Protein AF-A0A7S3S0Z7-F1 (afdb_monomer_lite)

Structure (mmCIF, N/CA/C/O backbone):
data_AF-A0A7S3S0Z7-F1
#
_entry.id   AF-A0A7S3S0Z7-F1
#
loop_
_atom_site.group_PDB
_atom_site.id
_atom_site.type_symbol
_atom_site.label_atom_id
_atom_site.label_alt_id
_atom_site.label_comp_id
_atom_site.label_asym_id
_atom_site.label_entity_id
_atom_site.label_seq_id
_atom_site.pdbx_PDB_ins_code
_atom_site.Cartn_x
_atom_site.Cartn_y
_atom_site.Cartn_z
_atom_site.occupancy
_atom_site.B_iso_or_equiv
_atom_site.auth_seq_id
_atom_site.auth_comp_id
_atom_site.auth_asym_id
_atom_site.auth_atom_id
_atom_site.pdbx_PDB_model_num
ATOM 1 N N . ARG A 1 1 ? 13.606 -20.783 43.272 1.00 47.06 1 ARG A N 1
ATOM 2 C CA . ARG A 1 1 ? 13.397 -19.313 43.274 1.00 47.06 1 ARG A CA 1
ATOM 3 C C . ARG A 1 1 ? 12.650 -18.963 41.974 1.00 47.06 1 ARG A C 1
ATOM 5 O O . ARG A 1 1 ? 13.323 -18.731 40.992 1.00 47.06 1 ARG A O 1
ATOM 12 N N . ALA A 1 2 ? 11.342 -19.133 41.753 1.00 48.12 2 ALA A N 1
ATOM 13 C CA . ALA A 1 2 ? 10.112 -19.050 42.553 1.00 48.12 2 ALA A CA 1
ATOM 14 C C . ALA A 1 2 ? 9.703 -17.615 42.943 1.00 48.12 2 ALA A C 1
ATOM 16 O O . ALA A 1 2 ? 9.868 -17.271 44.104 1.00 48.12 2 ALA A O 1
ATOM 17 N N . ILE A 1 3 ? 9.196 -16.817 41.985 1.00 51.31 3 ILE A N 1
ATOM 18 C CA . ILE A 1 3 ? 8.362 -15.606 42.196 1.00 51.31 3 ILE A CA 1
ATOM 19 C C . ILE A 1 3 ? 7.402 -15.488 40.982 1.00 51.31 3 ILE A C 1
ATOM 21 O O . ILE A 1 3 ? 7.867 -15.297 39.865 1.00 51.31 3 ILE A O 1
ATOM 25 N N . GLN A 1 4 ? 6.157 -15.974 41.115 1.00 54.06 4 GLN A N 1
ATOM 26 C CA . GLN A 1 4 ? 4.884 -15.208 41.106 1.00 54.06 4 GLN A CA 1
ATOM 27 C C . GLN A 1 4 ? 4.720 -14.262 39.894 1.00 54.06 4 GLN A C 1
ATOM 29 O O . GLN A 1 4 ? 5.428 -13.272 39.796 1.00 54.06 4 GLN A O 1
ATOM 34 N N . ALA A 1 5 ? 3.912 -14.553 38.865 1.00 52.50 5 ALA A N 1
ATOM 35 C CA . ALA A 1 5 ? 2.446 -14.696 38.826 1.00 52.50 5 ALA A CA 1
ATOM 36 C C . ALA A 1 5 ? 1.699 -13.449 39.344 1.00 52.50 5 ALA A C 1
ATOM 38 O O . ALA A 1 5 ? 1.363 -13.372 40.520 1.00 52.50 5 ALA A O 1
ATOM 39 N N . ALA A 1 6 ? 1.407 -12.503 38.445 1.00 58.97 6 ALA A N 1
ATOM 40 C CA . ALA A 1 6 ? 0.437 -11.432 38.667 1.00 58.97 6 ALA A CA 1
ATOM 41 C C . ALA A 1 6 ? -0.594 -11.457 37.530 1.00 58.97 6 ALA A C 1
ATOM 43 O O . ALA A 1 6 ? -0.376 -10.956 36.430 1.00 58.97 6 ALA A O 1
ATOM 44 N N . LEU A 1 7 ? -1.696 -12.135 37.831 1.00 58.06 7 LEU A N 1
ATOM 45 C CA . LEU A 1 7 ? -2.932 -12.206 37.072 1.00 58.06 7 LEU A CA 1
ATOM 46 C C . LEU A 1 7 ? -3.688 -10.888 37.318 1.00 58.06 7 LEU A C 1
ATOM 48 O O . LEU A 1 7 ? -4.118 -10.646 38.443 1.00 58.06 7 LEU A O 1
ATOM 52 N N . VAL A 1 8 ? -3.847 -10.030 36.309 1.00 57.94 8 VAL A N 1
ATOM 53 C CA . VAL A 1 8 ? -4.758 -8.878 36.403 1.00 57.94 8 VAL A CA 1
ATOM 54 C C . VAL A 1 8 ? -6.015 -9.207 35.612 1.00 57.94 8 VAL A C 1
ATOM 56 O O . VAL A 1 8 ? -6.063 -9.119 34.389 1.00 57.94 8 VAL A O 1
ATOM 59 N N . VAL A 1 9 ? -7.022 -9.640 36.364 1.00 55.88 9 VAL A N 1
ATOM 60 C CA . VAL A 1 9 ? -8.420 -9.767 35.957 1.00 55.88 9 VAL A CA 1
ATOM 61 C C . VAL A 1 9 ? -9.045 -8.379 36.066 1.00 55.88 9 VAL A C 1
ATOM 63 O O . VAL A 1 9 ? -9.174 -7.867 37.174 1.00 55.88 9 VAL A O 1
ATOM 66 N N . LEU A 1 10 ? -9.457 -7.774 34.951 1.00 55.41 10 LEU A N 1
ATOM 67 C CA . LEU A 1 10 ? -10.308 -6.580 34.963 1.00 55.41 10 LEU A CA 1
ATOM 68 C C . LEU A 1 10 ? -11.482 -6.759 33.996 1.00 55.41 10 LEU A C 1
ATOM 70 O O . LEU A 1 10 ? -11.401 -6.514 32.799 1.00 55.41 10 LEU A O 1
ATOM 74 N N . ALA A 1 11 ? -12.535 -7.305 34.606 1.00 49.88 11 ALA A N 1
ATOM 75 C CA . ALA A 1 11 ? -13.955 -7.004 34.478 1.00 49.88 11 ALA A CA 1
ATOM 76 C C . ALA A 1 11 ? -14.477 -6.407 33.158 1.00 49.88 11 ALA A C 1
ATOM 78 O O . ALA A 1 11 ? -14.242 -5.251 32.815 1.00 49.88 11 ALA A O 1
ATOM 79 N N . ALA A 1 12 ? -15.351 -7.195 32.532 1.00 50.97 12 ALA A N 1
ATOM 80 C CA . ALA A 1 12 ? -16.396 -6.736 31.637 1.00 50.97 12 ALA A CA 1
ATOM 81 C C . ALA A 1 12 ? -17.303 -5.698 32.326 1.00 50.97 12 ALA A C 1
ATOM 83 O O . ALA A 1 12 ? -17.783 -5.931 33.437 1.00 50.97 12 ALA A O 1
ATOM 84 N N . ALA A 1 13 ? -17.591 -4.596 31.636 1.00 53.34 13 ALA A N 1
ATOM 85 C CA . ALA A 1 13 ? -18.678 -3.689 31.977 1.00 53.34 13 ALA A CA 1
ATOM 86 C C . ALA A 1 13 ? -19.643 -3.618 30.791 1.00 53.34 13 ALA A C 1
ATOM 88 O O . ALA A 1 13 ? -19.416 -2.931 29.798 1.00 53.34 13 ALA A O 1
ATOM 89 N N . SER A 1 14 ? -20.710 -4.398 30.920 1.00 57.00 14 SER A N 1
ATOM 90 C CA . SER A 1 14 ? -21.909 -4.369 30.098 1.00 57.00 14 SER A CA 1
ATOM 91 C C . SER A 1 14 ? -22.756 -3.156 30.486 1.00 57.00 14 SER A C 1
ATOM 93 O O . SER A 1 14 ? -23.161 -3.038 31.641 1.00 57.00 14 SER A O 1
ATOM 95 N N . SER A 1 15 ? -23.104 -2.298 29.533 1.00 56.44 15 SER A N 1
ATOM 96 C CA . SER A 1 15 ? -24.195 -1.329 29.691 1.00 56.44 15 SER A CA 1
ATOM 97 C C . SER A 1 15 ? -25.063 -1.331 28.437 1.00 56.44 15 SER A C 1
ATOM 99 O O . SER A 1 15 ? -24.879 -0.574 27.488 1.00 56.44 15 SER A O 1
ATOM 101 N N . ALA A 1 16 ? -26.033 -2.244 28.464 1.00 52.12 16 ALA A N 1
ATOM 102 C CA . ALA A 1 16 ? -27.196 -2.238 27.597 1.00 52.12 16 ALA A CA 1
ATOM 103 C C . ALA A 1 16 ? -28.083 -1.037 27.962 1.00 52.12 16 ALA A C 1
ATOM 105 O O . ALA A 1 16 ? -28.712 -1.023 29.019 1.00 52.12 16 ALA A O 1
ATOM 106 N N . ALA A 1 17 ? -28.137 -0.035 27.087 1.00 59.06 17 ALA A N 1
ATOM 107 C CA . ALA A 1 17 ? -29.143 1.015 27.141 1.00 59.06 17 ALA A CA 1
ATOM 108 C C . ALA A 1 17 ? -30.255 0.671 26.143 1.00 59.06 17 ALA A C 1
ATOM 110 O O . ALA A 1 17 ? -30.127 0.866 24.935 1.00 59.06 17 ALA A O 1
ATOM 111 N N . ALA A 1 18 ? -31.340 0.114 26.675 1.00 50.97 18 ALA A N 1
ATOM 112 C CA . ALA A 1 18 ? -32.600 -0.053 25.976 1.00 50.97 18 ALA A CA 1
ATOM 113 C C . ALA A 1 18 ? -33.225 1.323 25.693 1.00 50.97 18 ALA A C 1
ATOM 115 O O . ALA A 1 18 ? -33.402 2.126 26.607 1.00 50.97 18 ALA A O 1
ATOM 116 N N . THR A 1 19 ? -33.603 1.574 24.441 1.00 66.88 19 THR A N 1
ATOM 117 C CA . THR A 1 19 ? -34.501 2.673 24.065 1.00 66.88 19 THR A CA 1
ATOM 118 C C . THR A 1 19 ? -35.803 2.083 23.518 1.00 66.88 19 THR A C 1
ATOM 120 O O . THR A 1 19 ? -35.791 1.451 22.462 1.00 66.88 19 THR A O 1
ATOM 123 N N . PRO A 1 20 ? -36.939 2.252 24.218 1.00 61.03 20 PRO A N 1
ATOM 124 C CA . PRO A 1 20 ? -38.262 2.062 23.647 1.00 61.03 20 PRO A CA 1
ATOM 125 C C . PRO A 1 20 ? -38.711 3.373 22.986 1.00 61.03 20 PRO A C 1
ATOM 127 O O . PRO A 1 20 ? -38.625 4.440 23.590 1.00 61.03 20 PRO A O 1
ATOM 130 N N . GLY A 1 21 ? -39.194 3.310 21.747 1.00 47.50 21 GLY A N 1
ATOM 131 C CA . GLY A 1 21 ? -39.638 4.514 21.043 1.0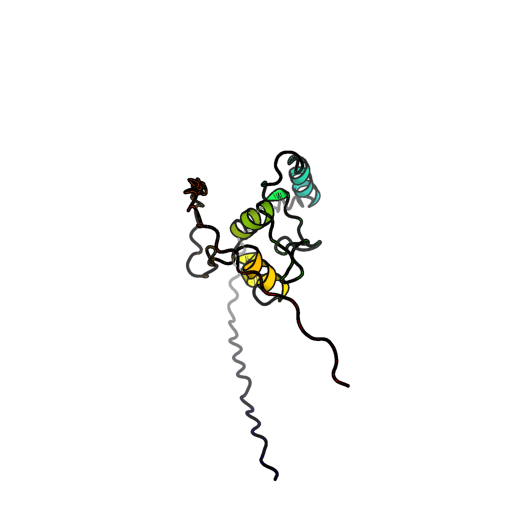0 47.50 21 GLY A CA 1
ATOM 132 C C . GLY A 1 21 ? -40.197 4.248 19.655 1.00 47.50 21 GLY A C 1
ATOM 133 O O . GLY A 1 21 ? -39.670 4.746 18.668 1.00 47.50 21 GLY A O 1
ATOM 134 N N . LEU A 1 22 ? -41.258 3.445 19.595 1.00 59.38 22 LEU A N 1
ATOM 135 C CA . LEU A 1 22 ? -42.136 3.317 18.436 1.00 59.38 22 LEU A CA 1
ATOM 136 C C . LEU A 1 22 ? -42.738 4.689 18.100 1.00 59.38 22 LEU A C 1
ATOM 138 O O . LEU A 1 22 ? -43.531 5.208 18.876 1.00 59.38 22 LEU A O 1
ATOM 142 N N . ASN A 1 23 ? -42.409 5.240 16.935 1.00 57.47 23 ASN A N 1
ATOM 143 C CA . ASN A 1 23 ? -43.292 6.152 16.213 1.00 57.47 23 ASN A CA 1
ATOM 144 C C . ASN A 1 23 ? -43.277 5.750 14.741 1.00 57.47 23 ASN A C 1
ATOM 146 O O . ASN A 1 23 ? -42.418 6.148 13.955 1.00 57.47 23 ASN A O 1
ATOM 150 N N . ALA A 1 24 ? -44.237 4.889 14.413 1.00 54.53 24 ALA A N 1
ATOM 151 C CA . ALA A 1 24 ? -44.632 4.563 13.060 1.00 54.53 24 ALA A CA 1
ATOM 152 C C . ALA A 1 24 ? -45.313 5.793 12.443 1.00 54.53 24 ALA A C 1
ATOM 154 O O . ALA A 1 24 ? -46.513 5.995 12.598 1.00 54.53 24 ALA A O 1
ATOM 155 N N . SER A 1 25 ? -44.531 6.614 11.748 1.00 53.59 25 SER A N 1
ATOM 156 C CA . SER A 1 25 ? -45.049 7.457 10.674 1.00 53.59 25 SER A CA 1
ATOM 157 C C . SER A 1 25 ? -44.635 6.806 9.368 1.00 53.59 25 SER A C 1
ATOM 159 O O . SER A 1 25 ? -43.547 7.021 8.836 1.00 53.59 25 SER A O 1
ATOM 161 N N . GLU A 1 26 ? -45.527 5.932 8.926 1.00 50.41 26 GLU A N 1
ATOM 162 C CA . GLU A 1 26 ? -45.552 5.253 7.643 1.00 50.41 26 GLU A CA 1
ATOM 163 C C . GLU A 1 26 ? -45.683 6.293 6.523 1.00 50.41 26 GLU A C 1
ATOM 165 O O . GLU A 1 26 ? -46.767 6.610 6.041 1.00 50.41 26 GLU A O 1
ATOM 170 N N . VAL A 1 27 ? -44.555 6.882 6.128 1.00 58.09 27 VAL A N 1
ATOM 171 C CA . VAL A 1 27 ? -44.459 7.586 4.852 1.00 58.09 27 VAL A CA 1
ATOM 172 C C . VAL A 1 27 ? -44.271 6.502 3.802 1.00 58.09 27 VAL A C 1
ATOM 174 O O . VAL A 1 27 ? -43.206 5.891 3.713 1.00 58.09 27 VAL A O 1
ATOM 177 N N . ALA A 1 28 ? -45.344 6.236 3.060 1.00 53.19 28 ALA A N 1
ATOM 178 C CA . ALA A 1 28 ? -45.380 5.319 1.934 1.00 53.19 28 ALA A CA 1
ATOM 179 C C . ALA A 1 28 ? -44.151 5.527 1.036 1.00 53.19 28 ALA A C 1
ATOM 181 O O . ALA A 1 28 ? -44.025 6.528 0.327 1.00 53.19 28 ALA A O 1
ATOM 182 N N . ALA A 1 29 ? -43.223 4.574 1.110 1.00 59.03 29 ALA A N 1
ATOM 183 C CA . ALA A 1 29 ? -42.055 4.537 0.258 1.00 59.03 29 ALA A CA 1
ATOM 184 C C . ALA A 1 29 ? -42.509 4.326 -1.198 1.00 59.03 29 ALA A C 1
ATOM 186 O O . ALA A 1 29 ? -43.367 3.473 -1.450 1.00 59.03 29 ALA A O 1
ATOM 187 N N . PRO A 1 30 ? -41.946 5.065 -2.170 1.00 60.53 30 PRO A N 1
ATOM 188 C CA . PRO A 1 30 ? -42.203 4.803 -3.578 1.00 60.53 30 PRO A CA 1
ATOM 189 C C . PRO A 1 30 ? -41.815 3.353 -3.916 1.00 60.53 30 PRO A C 1
ATOM 191 O O . PRO A 1 30 ? -40.850 2.830 -3.344 1.00 60.53 30 PRO A O 1
ATOM 194 N N . PRO A 1 31 ? -42.547 2.684 -4.828 1.00 57.59 31 PRO A N 1
ATOM 195 C CA . PRO A 1 31 ? -42.251 1.318 -5.226 1.00 57.59 31 PRO A CA 1
ATOM 196 C C . PRO A 1 31 ? -40.793 1.228 -5.665 1.00 57.59 31 PRO A C 1
ATOM 198 O O . PRO A 1 31 ? -40.339 1.901 -6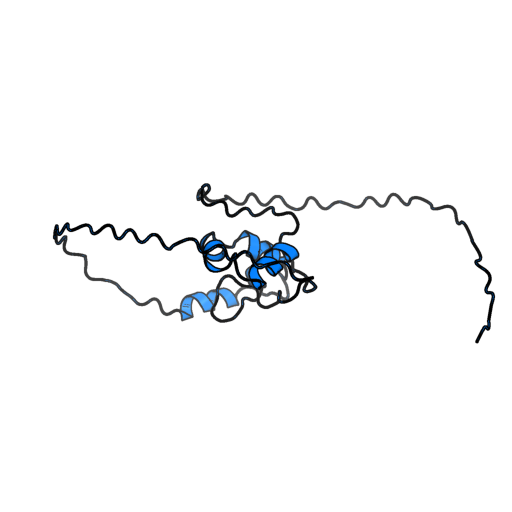.590 1.00 57.59 31 PRO A O 1
ATOM 201 N N . SER A 1 32 ? -40.063 0.403 -4.921 1.00 54.06 32 SER A N 1
ATOM 202 C CA . SER A 1 32 ? -38.662 0.097 -5.128 1.00 54.06 32 SER A CA 1
ATOM 203 C C . SER A 1 32 ? -38.423 -0.340 -6.570 1.00 54.06 32 SER A C 1
ATOM 205 O O . SER A 1 32 ? -38.602 -1.507 -6.909 1.00 54.06 32 SER A O 1
ATOM 207 N N . LEU A 1 33 ? -37.874 0.564 -7.379 1.00 50.19 33 LEU A N 1
ATOM 208 C CA . LEU A 1 33 ? -36.964 0.222 -8.469 1.00 50.19 33 LEU A CA 1
ATOM 209 C C . LEU A 1 33 ? -35.656 -0.311 -7.855 1.00 50.19 33 LEU A C 1
ATOM 211 O O . LEU A 1 33 ? -34.574 0.231 -8.052 1.00 50.19 33 LEU A O 1
ATOM 215 N N . ARG A 1 34 ? -35.751 -1.408 -7.093 1.00 54.09 34 ARG A N 1
ATOM 216 C CA . ARG A 1 34 ? -34.635 -2.315 -6.815 1.00 54.09 34 ARG A CA 1
ATOM 217 C C . ARG A 1 34 ? -34.405 -3.130 -8.085 1.00 54.09 34 ARG A C 1
ATOM 219 O O . ARG A 1 34 ? -34.597 -4.341 -8.114 1.00 54.09 34 ARG A O 1
ATOM 226 N N . ALA A 1 35 ? -34.029 -2.440 -9.158 1.00 56.97 35 ALA A N 1
ATOM 227 C CA . ALA A 1 35 ? -33.305 -3.081 -10.232 1.00 56.97 35 ALA A CA 1
ATOM 228 C C . ALA A 1 35 ? -31.987 -3.525 -9.598 1.00 56.97 35 ALA A C 1
ATOM 230 O O . ALA A 1 35 ? -31.130 -2.698 -9.290 1.00 56.97 35 ALA A O 1
ATOM 231 N N . ALA A 1 36 ? -31.884 -4.817 -9.295 1.00 56.44 36 ALA A N 1
ATOM 232 C CA . ALA A 1 36 ? -30.624 -5.451 -8.974 1.00 56.44 36 ALA A CA 1
ATOM 233 C C . ALA A 1 36 ? -29.680 -5.155 -10.142 1.00 56.44 36 ALA A C 1
ATOM 235 O O . ALA A 1 36 ? -29.772 -5.775 -11.201 1.00 56.44 36 ALA A O 1
ATOM 236 N N . VAL A 1 37 ? -28.837 -4.135 -9.987 1.00 58.66 37 VAL A N 1
ATOM 237 C CA . VAL A 1 37 ? -27.744 -3.888 -10.914 1.00 58.66 37 VAL A CA 1
ATOM 238 C C . VAL A 1 37 ? -26.846 -5.104 -10.765 1.00 58.66 37 VAL A C 1
ATOM 240 O O . VAL A 1 37 ? -26.222 -5.298 -9.723 1.00 58.66 37 VAL A O 1
ATOM 243 N N . ALA A 1 38 ? -26.890 -5.981 -11.766 1.00 56.12 38 ALA A N 1
ATOM 244 C CA . ALA A 1 38 ? -26.099 -7.194 -11.787 1.00 56.12 38 ALA A CA 1
ATOM 245 C C . ALA A 1 38 ? -24.617 -6.825 -11.566 1.00 56.12 38 ALA A C 1
ATOM 247 O O . ALA A 1 38 ? -24.118 -5.920 -12.246 1.00 56.12 38 ALA A O 1
ATOM 248 N N . PRO A 1 39 ? -23.902 -7.502 -10.647 1.00 56.06 39 PRO A N 1
ATOM 249 C CA . PRO A 1 39 ? -22.499 -7.204 -10.344 1.00 56.06 39 PRO A CA 1
ATOM 250 C C . PRO A 1 39 ? -21.563 -7.340 -11.561 1.00 56.06 39 PRO A C 1
ATOM 252 O O . PRO A 1 39 ? -20.453 -6.819 -11.545 1.00 56.06 39 PRO A O 1
ATOM 255 N N . GLU A 1 40 ? -22.021 -7.948 -12.659 1.00 52.56 40 GLU A N 1
ATOM 256 C CA . GLU A 1 40 ? -21.253 -8.100 -13.900 1.00 52.56 40 GLU A CA 1
ATOM 257 C C . GLU A 1 40 ? -20.997 -6.784 -14.662 1.00 52.56 40 GLU A C 1
ATOM 259 O O . GLU A 1 40 ? -20.081 -6.716 -15.483 1.00 52.56 40 GLU A O 1
ATOM 264 N N . ALA A 1 41 ? -21.768 -5.717 -14.418 1.00 55.56 41 ALA A N 1
ATOM 265 C CA . ALA A 1 41 ? -21.596 -4.458 -15.153 1.00 55.56 41 ALA A CA 1
ATOM 266 C C . ALA A 1 41 ? -20.350 -3.662 -14.717 1.00 55.56 41 ALA A C 1
ATOM 268 O O . ALA A 1 41 ? -19.754 -2.964 -15.537 1.00 55.56 41 ALA A O 1
ATOM 269 N N . VAL A 1 42 ? -19.930 -3.786 -13.453 1.00 54.88 42 VAL A N 1
ATOM 270 C CA . VAL A 1 42 ? -18.728 -3.107 -12.934 1.00 54.88 42 VAL A CA 1
ATOM 271 C C . VAL A 1 42 ? -17.457 -3.803 -13.429 1.00 54.88 42 VAL A C 1
ATOM 273 O O . VAL A 1 42 ? -16.466 -3.143 -13.734 1.00 54.88 42 VAL A O 1
ATOM 276 N N . GLU A 1 43 ? -17.502 -5.124 -13.620 1.00 56.03 43 GLU A N 1
ATOM 277 C CA . GLU A 1 43 ? -16.352 -5.890 -14.108 1.00 56.03 43 GLU A CA 1
ATOM 278 C C . GLU A 1 43 ? -16.006 -5.574 -15.574 1.00 56.03 43 GLU A C 1
ATOM 280 O O . GLU A 1 43 ? -14.840 -5.595 -15.965 1.00 56.03 43 GLU A O 1
ATOM 285 N N . ARG A 1 44 ? -16.994 -5.169 -16.386 1.00 54.66 44 ARG A N 1
ATOM 286 C CA . ARG A 1 44 ? -16.760 -4.777 -17.788 1.00 54.66 44 ARG A CA 1
ATOM 287 C C . ARG A 1 44 ? -15.944 -3.492 -17.949 1.00 54.66 44 ARG A C 1
ATOM 289 O O . ARG A 1 44 ? -15.305 -3.330 -18.982 1.00 54.66 44 ARG A O 1
ATOM 296 N N . GLN A 1 45 ? -15.908 -2.598 -16.958 1.00 53.53 45 GLN A N 1
ATOM 297 C CA . GLN A 1 45 ? -15.086 -1.380 -17.045 1.00 53.53 45 GLN A CA 1
ATOM 298 C C . GLN A 1 45 ? -13.602 -1.618 -16.727 1.00 53.53 45 GLN A C 1
ATOM 300 O O . GLN A 1 45 ? -12.763 -0.804 -17.106 1.00 53.53 45 GLN A O 1
ATOM 305 N N . LEU A 1 46 ? -13.250 -2.749 -16.105 1.00 55.16 46 LEU A N 1
ATOM 306 C CA . LEU A 1 46 ? -11.850 -3.145 -15.900 1.00 55.16 46 LEU A CA 1
ATOM 307 C C . LEU A 1 46 ? -11.162 -3.587 -17.204 1.00 55.16 46 LEU A C 1
ATOM 309 O O . LEU A 1 46 ? -9.939 -3.667 -17.245 1.00 55.16 46 LEU A O 1
ATOM 313 N N . GLN A 1 47 ? -11.920 -3.848 -18.274 1.00 57.69 47 GLN A N 1
ATOM 314 C CA . GLN A 1 47 ? -11.388 -4.389 -19.530 1.00 57.69 47 GLN A CA 1
ATOM 315 C C . GLN A 1 47 ? -10.826 -3.336 -20.497 1.00 57.69 47 GLN A C 1
ATOM 317 O O . GLN A 1 47 ? -10.288 -3.709 -21.536 1.00 57.69 47 GLN A O 1
ATOM 322 N N . THR A 1 48 ? -10.910 -2.041 -20.180 1.00 77.06 48 THR A N 1
ATOM 323 C CA . THR A 1 48 ? -10.446 -0.987 -21.106 1.00 77.06 48 THR A CA 1
ATOM 324 C C . THR A 1 48 ? -8.996 -0.560 -20.869 1.00 77.06 48 THR A C 1
ATOM 326 O O . THR A 1 48 ? -8.400 0.079 -21.731 1.00 77.06 48 THR A O 1
ATOM 329 N N . VAL A 1 49 ? -8.394 -0.899 -19.726 1.00 88.31 49 VAL A N 1
ATOM 330 C CA . VAL A 1 49 ? -7.016 -0.481 -19.427 1.00 88.31 49 VAL A CA 1
ATOM 331 C C . VAL A 1 49 ? -6.022 -1.540 -19.890 1.00 88.31 49 VAL A C 1
ATOM 333 O O . VAL A 1 49 ? -5.964 -2.641 -19.345 1.00 88.31 49 VAL A O 1
ATOM 336 N N . ASN A 1 50 ? -5.198 -1.185 -20.877 1.00 92.19 50 ASN A N 1
ATOM 337 C CA . ASN A 1 50 ? -4.081 -2.012 -21.310 1.00 92.19 50 ASN A CA 1
ATOM 338 C C . ASN A 1 50 ? -2.873 -1.812 -20.382 1.00 92.19 50 ASN A C 1
ATOM 340 O O . ASN A 1 50 ? -2.065 -0.904 -20.568 1.00 92.19 50 ASN A O 1
ATOM 344 N N . CYS A 1 51 ? -2.723 -2.702 -19.404 1.00 92.00 51 CYS A N 1
ATOM 345 C CA . CYS A 1 51 ? -1.608 -2.675 -18.454 1.00 92.00 51 CYS A CA 1
ATOM 346 C C . CYS A 1 51 ? -0.226 -2.948 -19.072 1.00 92.00 51 CYS A C 1
ATOM 348 O O . CYS A 1 51 ? 0.778 -2.807 -18.378 1.00 92.00 51 CYS A O 1
ATOM 350 N N . GLY A 1 52 ? -0.159 -3.361 -20.344 1.00 93.50 52 GLY A N 1
ATOM 351 C CA . GLY A 1 52 ? 1.099 -3.461 -21.084 1.00 93.50 52 GLY A CA 1
ATOM 352 C C . GLY A 1 52 ? 1.605 -2.110 -21.598 1.00 93.50 52 GLY A C 1
ATOM 353 O O . GLY A 1 52 ? 2.812 -1.927 -21.713 1.00 93.50 52 GLY A O 1
ATOM 354 N N . GLU A 1 53 ? 0.697 -1.171 -21.877 1.00 94.69 53 GLU A N 1
ATOM 355 C CA . GLU A 1 53 ? 1.020 0.174 -22.379 1.00 94.69 53 GLU A CA 1
ATOM 356 C C . GLU A 1 53 ? 1.046 1.214 -21.252 1.00 94.69 53 GLU A C 1
ATOM 358 O O . GLU A 1 53 ? 1.937 2.058 -21.217 1.00 94.69 53 GLU A O 1
ATOM 363 N N . ASP A 1 54 ? 0.111 1.121 -20.300 1.00 94.25 54 ASP A N 1
ATOM 364 C CA . ASP A 1 54 ? 0.026 1.992 -19.123 1.00 94.25 54 ASP A CA 1
ATOM 365 C C . ASP A 1 54 ? 0.139 1.164 -17.836 1.00 94.25 54 ASP A C 1
ATOM 367 O O . ASP A 1 54 ? -0.828 0.935 -17.105 1.00 94.25 54 ASP A O 1
ATOM 371 N N . ALA A 1 55 ? 1.353 0.682 -17.560 1.00 93.25 55 ALA A N 1
ATOM 372 C CA . ALA A 1 55 ? 1.648 -0.109 -16.364 1.00 93.25 55 ALA A CA 1
ATOM 373 C C . ALA A 1 55 ? 1.501 0.687 -15.050 1.00 93.25 55 ALA A C 1
ATOM 375 O O . ALA A 1 55 ? 1.500 0.097 -13.968 1.00 93.25 55 ALA A O 1
ATOM 376 N N . GLU A 1 56 ? 1.385 2.017 -15.122 1.00 95.31 56 GLU A N 1
ATOM 377 C CA . GLU A 1 56 ? 1.200 2.893 -13.963 1.00 95.31 56 GLU A CA 1
ATOM 378 C C . GLU A 1 56 ? -0.272 3.122 -13.616 1.00 95.31 56 GLU A C 1
ATOM 380 O O . GLU A 1 56 ? -0.575 3.704 -12.571 1.00 95.31 56 GLU A O 1
ATOM 385 N N . ASN A 1 57 ? -1.204 2.665 -14.452 1.00 95.25 57 ASN A N 1
ATOM 386 C CA . ASN A 1 57 ? -2.621 2.828 -14.189 1.00 95.25 57 ASN A CA 1
ATOM 387 C C . ASN A 1 57 ? -3.036 2.108 -12.899 1.00 95.25 57 ASN A C 1
ATOM 389 O O . ASN A 1 57 ? -2.731 0.932 -12.705 1.00 95.25 57 ASN A O 1
ATOM 393 N N . MET A 1 58 ? -3.804 2.768 -12.029 1.00 95.06 58 MET A N 1
ATOM 394 C CA . MET A 1 58 ? -4.222 2.178 -10.749 1.00 95.06 58 MET A CA 1
ATOM 395 C C . MET A 1 58 ? -5.024 0.875 -10.911 1.00 95.06 58 MET A C 1
ATOM 397 O O . MET A 1 58 ? -4.990 0.008 -10.035 1.00 95.06 58 MET A O 1
ATOM 401 N N . LEU A 1 59 ? -5.724 0.710 -12.040 1.00 94.19 59 LEU A N 1
ATOM 402 C CA . LEU A 1 59 ? -6.506 -0.491 -12.338 1.00 94.19 59 LEU A CA 1
ATOM 403 C C . LEU A 1 59 ? -5.626 -1.720 -12.621 1.00 94.19 59 LEU A C 1
ATOM 405 O O . LEU A 1 59 ? -6.101 -2.845 -12.487 1.00 94.19 59 LEU A O 1
ATOM 409 N N . CYS A 1 60 ? -4.336 -1.522 -12.907 1.00 95.44 60 CYS A N 1
ATOM 410 C CA . CYS A 1 60 ? -3.367 -2.597 -13.119 1.00 95.44 60 CYS A CA 1
ATOM 411 C C . CYS A 1 60 ? -2.860 -3.240 -11.823 1.00 95.44 60 CYS A C 1
ATOM 413 O O . CYS A 1 60 ? -2.237 -4.302 -11.862 1.00 95.44 60 CYS A O 1
ATOM 415 N N . CYS A 1 61 ? -3.153 -2.651 -10.660 1.00 96.19 61 CYS A N 1
ATOM 416 C CA . CYS A 1 61 ? -2.875 -3.294 -9.383 1.00 96.19 61 CYS A CA 1
ATOM 417 C C . CYS A 1 61 ? -3.920 -4.376 -9.089 1.00 96.19 61 CYS A C 1
ATOM 419 O O . CYS A 1 61 ? -5.100 -4.067 -8.887 1.00 96.19 61 CYS A O 1
ATOM 421 N N . ARG A 1 62 ? -3.499 -5.644 -9.040 1.00 95.38 62 ARG A N 1
ATOM 422 C CA . ARG A 1 62 ? -4.406 -6.774 -8.804 1.00 95.38 62 ARG A CA 1
ATOM 423 C C . ARG A 1 62 ? -4.851 -6.825 -7.351 1.00 95.38 62 ARG A C 1
ATOM 425 O O . ARG A 1 62 ? -4.029 -6.797 -6.436 1.00 95.38 62 ARG A O 1
ATOM 432 N N . LEU A 1 63 ? -6.153 -6.980 -7.151 1.00 95.88 63 LEU A N 1
ATOM 433 C CA . LEU A 1 63 ? -6.750 -7.157 -5.834 1.00 95.88 63 LEU A CA 1
ATOM 434 C C . LEU A 1 63 ? -6.894 -8.632 -5.465 1.00 95.88 63 LEU A C 1
ATOM 436 O O . LEU A 1 63 ? -6.936 -9.513 -6.328 1.00 95.88 63 LEU A O 1
ATOM 440 N N . GLU A 1 64 ? -6.949 -8.896 -4.166 1.00 95.56 64 GLU A N 1
ATOM 441 C CA . GLU A 1 64 ? -7.285 -10.205 -3.625 1.00 95.56 64 GLU A CA 1
ATOM 442 C C . GLU A 1 64 ? -8.752 -10.551 -3.938 1.00 95.56 64 GLU A C 1
ATOM 444 O O . GLU A 1 64 ? -9.632 -9.719 -3.698 1.00 95.56 64 GLU A O 1
ATOM 449 N N . PRO A 1 65 ? -9.045 -11.749 -4.482 1.00 93.06 65 PRO A N 1
ATOM 450 C CA . PRO A 1 65 ? -10.414 -12.134 -4.810 1.00 93.06 65 PRO A CA 1
ATOM 451 C C . PRO A 1 65 ? -11.317 -12.067 -3.575 1.00 93.06 65 PRO A C 1
ATOM 453 O O . PRO A 1 65 ? -10.958 -12.547 -2.503 1.00 93.06 65 PRO A O 1
ATOM 456 N N . GLY A 1 66 ? -12.500 -11.476 -3.743 1.00 93.00 66 GLY A N 1
ATOM 457 C CA . GLY A 1 66 ? -13.469 -11.289 -2.662 1.00 93.00 66 GLY A CA 1
ATOM 458 C C . GLY A 1 66 ? -13.281 -10.007 -1.847 1.00 93.00 66 GLY A C 1
ATOM 459 O O . GLY A 1 66 ? -14.111 -9.734 -0.986 1.00 93.00 66 GLY A O 1
ATOM 460 N N . THR A 1 67 ? -12.252 -9.197 -2.122 1.00 94.19 67 THR A N 1
ATOM 461 C CA . THR A 1 67 ? -12.070 -7.887 -1.475 1.00 94.19 67 THR A CA 1
ATOM 462 C C . THR A 1 67 ? -11.771 -6.803 -2.507 1.00 94.19 67 THR A C 1
ATOM 464 O O . THR A 1 67 ? -11.137 -7.056 -3.530 1.00 94.19 67 THR A O 1
ATOM 467 N N . THR A 1 68 ? -12.178 -5.567 -2.222 1.00 94.75 68 THR A N 1
ATOM 468 C CA . THR A 1 68 ? -11.824 -4.399 -3.047 1.00 94.75 68 THR A CA 1
ATOM 469 C C . THR A 1 68 ? -10.623 -3.615 -2.508 1.00 94.75 68 THR A C 1
ATOM 471 O O . THR A 1 68 ? -10.226 -2.616 -3.105 1.00 94.75 68 THR A O 1
ATOM 474 N N . CYS A 1 69 ? -10.062 -4.050 -1.376 1.00 96.56 69 CYS A N 1
ATOM 475 C CA . CYS A 1 69 ? -9.141 -3.261 -0.558 1.00 96.56 69 CYS A CA 1
ATOM 476 C C . CYS A 1 69 ? -7.724 -3.840 -0.497 1.00 96.56 69 CYS A C 1
ATOM 478 O O . CYS A 1 69 ? -6.765 -3.076 -0.430 1.00 96.56 69 CYS A O 1
ATOM 480 N N . LEU A 1 70 ? -7.577 -5.169 -0.523 1.00 97.50 70 LEU A N 1
ATOM 481 C CA . LEU A 1 70 ? -6.288 -5.829 -0.322 1.00 97.50 70 LEU A CA 1
ATOM 482 C C . LEU A 1 70 ? -5.602 -6.151 -1.651 1.00 97.50 70 LEU A C 1
ATOM 484 O O . LEU A 1 70 ? -6.227 -6.653 -2.586 1.00 97.50 70 LEU A O 1
ATOM 488 N N . PHE A 1 71 ? -4.298 -5.890 -1.739 1.00 97.38 71 PHE A N 1
ATOM 489 C CA . PHE A 1 71 ? -3.508 -6.143 -2.943 1.00 97.38 71 PHE A CA 1
ATOM 490 C C . PHE A 1 71 ? -3.048 -7.592 -2.993 1.00 97.38 71 PHE A C 1
ATOM 492 O O . PHE A 1 71 ? -2.496 -8.141 -2.035 1.00 97.38 71 PHE A O 1
ATOM 499 N N . ARG A 1 72 ? -3.248 -8.229 -4.147 1.00 96.06 72 ARG A N 1
ATOM 500 C CA . ARG A 1 72 ? -2.891 -9.633 -4.357 1.00 96.06 72 ARG A CA 1
ATOM 501 C C . ARG A 1 72 ? -1.383 -9.849 -4.320 1.00 96.06 72 ARG A C 1
ATOM 503 O O . ARG A 1 72 ? -0.932 -10.862 -3.793 1.00 96.06 72 ARG A O 1
ATOM 510 N N . ASP A 1 73 ? -0.652 -8.896 -4.888 1.00 94.38 73 ASP A N 1
ATOM 511 C CA . ASP A 1 73 ? 0.778 -9.005 -5.168 1.00 94.38 73 ASP A CA 1
ATOM 512 C C . ASP A 1 73 ? 1.664 -8.553 -3.988 1.00 94.38 73 ASP A C 1
ATOM 514 O O . ASP A 1 73 ? 2.860 -8.812 -4.007 1.00 94.38 73 ASP A O 1
ATOM 518 N N . VAL A 1 74 ? 1.081 -7.958 -2.937 1.00 95.00 74 VAL A N 1
ATOM 519 C CA . VAL A 1 74 ? 1.787 -7.570 -1.703 1.00 95.00 74 VAL A CA 1
ATOM 520 C C . VAL A 1 74 ? 1.388 -8.526 -0.577 1.00 95.00 74 VAL A C 1
ATOM 522 O O . VAL A 1 74 ? 0.326 -8.379 0.031 1.00 95.00 74 VAL A O 1
ATOM 525 N N . ARG A 1 75 ? 2.200 -9.560 -0.332 1.00 92.44 75 ARG A N 1
ATOM 526 C CA . ARG A 1 75 ? 1.946 -10.590 0.697 1.00 92.44 75 ARG A CA 1
ATOM 527 C C . ARG A 1 75 ? 3.032 -10.652 1.767 1.00 92.44 75 ARG A C 1
ATOM 529 O O . ARG A 1 75 ? 2.771 -11.143 2.860 1.00 92.4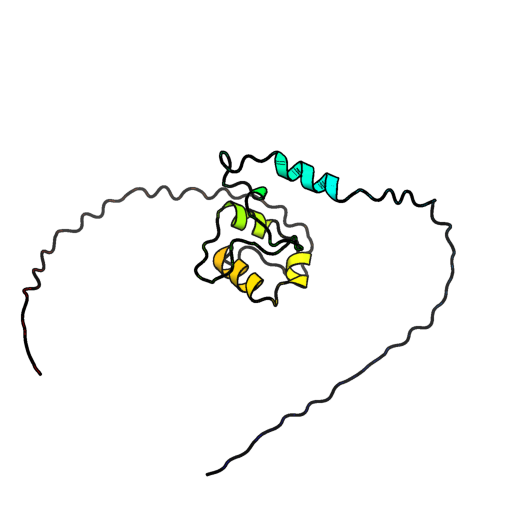4 75 ARG A O 1
ATOM 536 N N . ARG A 1 76 ? 4.244 -10.208 1.451 1.00 93.69 76 ARG A N 1
ATOM 537 C CA . ARG A 1 76 ? 5.440 -10.250 2.295 1.00 93.69 76 ARG A CA 1
ATOM 538 C C . ARG A 1 76 ? 6.062 -8.861 2.373 1.00 93.69 76 ARG A C 1
ATOM 540 O O . ARG A 1 76 ? 5.932 -8.069 1.448 1.00 93.69 76 ARG A O 1
ATOM 547 N N . ALA A 1 77 ? 6.844 -8.617 3.420 1.00 90.00 77 ALA A N 1
ATOM 548 C CA . ALA A 1 77 ? 7.594 -7.367 3.584 1.00 90.00 77 ALA A CA 1
ATOM 549 C C . ALA A 1 77 ? 8.584 -7.085 2.440 1.00 90.00 77 ALA A C 1
ATOM 551 O O . ALA A 1 77 ? 8.921 -5.941 2.173 1.00 90.00 77 ALA A O 1
ATOM 552 N N . LEU A 1 78 ? 9.045 -8.131 1.748 1.00 92.62 78 LEU A N 1
ATOM 553 C CA . LEU A 1 78 ? 9.959 -8.005 0.610 1.00 92.62 78 LEU A CA 1
ATOM 554 C C . LEU A 1 78 ? 9.233 -7.844 -0.733 1.00 92.62 78 LEU A C 1
ATOM 556 O O . LEU A 1 78 ? 9.890 -7.623 -1.750 1.00 92.62 78 LEU A O 1
ATOM 560 N N . ASP A 1 79 ? 7.904 -7.973 -0.757 1.00 92.62 79 ASP A N 1
ATOM 561 C CA . ASP A 1 79 ? 7.137 -7.789 -1.983 1.00 92.62 79 ASP A CA 1
ATOM 562 C C . ASP A 1 79 ? 7.059 -6.287 -2.277 1.00 92.62 79 ASP A C 1
ATOM 564 O O . ASP A 1 79 ? 6.396 -5.530 -1.569 1.00 92.62 79 ASP A O 1
ATOM 568 N N . GLY A 1 80 ? 7.765 -5.835 -3.313 1.00 93.75 80 GLY A N 1
ATOM 569 C CA . GLY A 1 80 ? 7.744 -4.429 -3.711 1.00 93.75 80 GLY A CA 1
ATOM 570 C C . GLY A 1 80 ? 6.338 -3.955 -4.097 1.00 93.75 80 GLY A C 1
ATOM 571 O O . GLY A 1 80 ? 5.521 -4.727 -4.600 1.00 93.75 80 GLY A O 1
ATOM 572 N N . CYS A 1 81 ? 6.062 -2.665 -3.906 1.00 96.75 81 CYS A N 1
ATOM 573 C CA . CYS A 1 81 ? 4.831 -2.052 -4.394 1.00 96.75 81 CYS A CA 1
ATOM 574 C C . CYS A 1 81 ? 5.068 -1.385 -5.753 1.00 96.75 81 CYS A C 1
ATOM 576 O O . CYS A 1 81 ? 5.940 -0.528 -5.893 1.00 96.75 81 CYS A O 1
ATOM 578 N N . THR A 1 82 ? 4.297 -1.778 -6.767 1.00 96.62 82 THR A N 1
ATOM 579 C CA . THR A 1 82 ? 4.351 -1.144 -8.092 1.00 96.62 82 THR A CA 1
ATOM 580 C C . THR A 1 82 ? 3.704 0.242 -8.060 1.00 96.62 82 THR A C 1
ATOM 582 O O . THR A 1 82 ? 2.851 0.516 -7.214 1.00 96.62 82 THR A O 1
ATOM 585 N N . ILE A 1 83 ? 4.046 1.107 -9.021 1.00 96.50 83 ILE A N 1
ATOM 586 C CA . ILE A 1 83 ? 3.475 2.464 -9.129 1.00 96.50 83 ILE A CA 1
ATOM 587 C C . ILE A 1 83 ? 1.941 2.412 -9.226 1.00 96.50 83 ILE A C 1
ATOM 589 O O . ILE A 1 83 ? 1.251 3.163 -8.537 1.00 96.50 83 ILE A O 1
ATOM 593 N N . ALA A 1 84 ? 1.391 1.471 -10.001 1.00 96.88 84 ALA A N 1
ATOM 594 C CA . ALA A 1 84 ? -0.050 1.229 -10.068 1.00 96.88 84 ALA A CA 1
ATOM 595 C C . ALA A 1 84 ? -0.667 0.953 -8.686 1.00 96.88 84 ALA A C 1
ATOM 597 O O . ALA A 1 84 ? -1.711 1.512 -8.346 1.00 96.88 84 ALA A O 1
ATOM 598 N N . CYS A 1 85 ? -0.023 0.114 -7.868 1.00 97.38 85 CYS A N 1
ATOM 599 C CA . CYS A 1 85 ? -0.510 -0.206 -6.527 1.00 97.38 85 CYS A CA 1
ATOM 600 C C . CYS A 1 85 ? -0.368 0.965 -5.550 1.00 97.38 85 CYS A C 1
ATOM 602 O O . CYS A 1 85 ? -1.278 1.186 -4.757 1.00 97.38 85 CYS A O 1
ATOM 604 N N . GLN A 1 86 ? 0.694 1.767 -5.649 1.00 96.81 86 GLN A N 1
ATOM 605 C CA . GLN A 1 86 ? 0.834 3.001 -4.864 1.00 96.81 86 GLN A CA 1
ATOM 606 C C . GLN A 1 86 ? -0.297 3.990 -5.175 1.00 96.81 86 GLN A C 1
ATOM 608 O O . GLN A 1 86 ? -0.943 4.512 -4.268 1.00 96.81 86 GLN A O 1
ATOM 613 N N . ARG A 1 87 ? -0.606 4.193 -6.463 1.00 95.44 87 ARG A N 1
ATOM 614 C CA . ARG A 1 87 ? -1.730 5.045 -6.881 1.00 95.44 87 ARG A CA 1
ATOM 615 C C . ARG A 1 87 ? -3.065 4.490 -6.397 1.00 95.44 87 ARG A C 1
ATOM 617 O O . ARG A 1 87 ? -3.901 5.239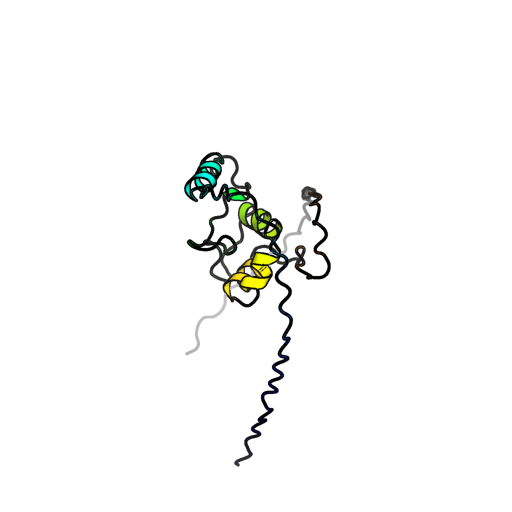 -5.899 1.00 95.44 87 ARG A O 1
ATOM 624 N N . ARG A 1 88 ? -3.258 3.172 -6.497 1.00 95.94 88 ARG A N 1
ATOM 625 C CA . ARG A 1 88 ? -4.473 2.523 -5.995 1.00 95.94 88 ARG A CA 1
ATOM 626 C C . ARG A 1 88 ? -4.610 2.659 -4.480 1.00 95.94 88 ARG A C 1
ATOM 628 O O . ARG A 1 88 ? -5.717 2.894 -4.019 1.00 95.94 88 ARG A O 1
ATOM 635 N N . TRP A 1 89 ? -3.513 2.553 -3.728 1.00 96.12 89 TRP A N 1
ATOM 636 C CA . TRP A 1 89 ? -3.482 2.702 -2.268 1.00 96.12 89 TRP A CA 1
ATOM 637 C C . TRP A 1 89 ? -3.978 4.080 -1.842 1.00 96.12 89 TRP A C 1
ATOM 639 O O . TRP A 1 89 ? -4.839 4.196 -0.976 1.00 96.12 89 TRP A O 1
ATOM 649 N N . GLN A 1 90 ? -3.506 5.118 -2.529 1.00 94.94 90 GLN A N 1
ATOM 650 C CA . GLN A 1 90 ? -3.936 6.498 -2.303 1.00 94.94 90 GLN A CA 1
ATOM 651 C C . GLN A 1 90 ? -5.406 6.740 -2.670 1.00 94.94 90 GLN A C 1
ATOM 653 O O . GLN A 1 90 ? -6.031 7.646 -2.127 1.00 94.94 90 GLN A O 1
ATOM 658 N N . ALA A 1 91 ? -5.964 5.932 -3.573 1.00 94.00 91 ALA A N 1
ATOM 659 C CA . ALA A 1 91 ? -7.373 5.974 -3.947 1.00 94.00 91 ALA A CA 1
ATOM 660 C C . ALA A 1 91 ? -8.278 5.116 -3.039 1.00 94.00 91 ALA A C 1
ATOM 662 O O . ALA A 1 91 ? -9.498 5.131 -3.219 1.00 94.00 91 ALA A O 1
ATOM 663 N N . LEU A 1 92 ? -7.723 4.350 -2.088 1.00 94.38 92 LEU A N 1
ATOM 664 C CA . LEU A 1 92 ? -8.532 3.553 -1.167 1.00 94.38 92 LEU A CA 1
ATOM 665 C C . LEU A 1 92 ? -9.339 4.462 -0.237 1.00 94.38 92 LEU A C 1
ATOM 667 O O . LEU A 1 92 ? -8.834 5.430 0.330 1.00 94.38 92 LEU A O 1
ATOM 671 N N . GLY A 1 93 ? -10.610 4.115 -0.053 1.00 90.75 93 GLY A N 1
ATOM 672 C CA . GLY A 1 93 ? -11.492 4.823 0.866 1.00 90.75 93 GLY A CA 1
ATOM 673 C C . GLY A 1 93 ? -11.246 4.449 2.327 1.00 90.75 93 GLY A C 1
ATOM 674 O O . GLY A 1 93 ? -10.715 3.383 2.640 1.00 90.75 93 GLY A O 1
ATOM 675 N N . VAL A 1 94 ? -11.743 5.294 3.232 1.00 91.00 94 VAL A N 1
ATOM 676 C CA . VAL A 1 94 ? -11.706 5.071 4.692 1.00 91.00 94 VAL A CA 1
ATOM 677 C C . VAL A 1 94 ? -12.363 3.744 5.096 1.00 91.00 94 VAL A C 1
ATOM 679 O O . VAL A 1 94 ? -11.936 3.125 6.063 1.00 91.00 94 VAL A O 1
ATOM 682 N N . GLN A 1 95 ? -13.346 3.259 4.329 1.00 92.69 95 GLN A N 1
ATOM 683 C CA . GLN A 1 95 ? -13.969 1.950 4.569 1.00 92.69 95 GLN A CA 1
ATOM 684 C C . GLN A 1 95 ? -12.937 0.812 4.547 1.00 92.69 95 GLN A C 1
ATOM 686 O O . GLN A 1 95 ? -12.890 0.009 5.469 1.00 92.69 95 GLN A O 1
ATOM 691 N N . CYS A 1 96 ? -12.023 0.813 3.569 1.00 95.44 96 CYS A N 1
ATOM 692 C CA . CYS A 1 96 ? -10.959 -0.187 3.494 1.00 95.44 96 CYS A CA 1
ATOM 693 C C . CYS A 1 96 ? -10.033 -0.146 4.713 1.00 95.44 96 CYS A C 1
ATOM 695 O O . CYS A 1 96 ? -9.628 -1.193 5.210 1.00 95.44 96 CYS A O 1
ATOM 697 N N . TYR A 1 97 ? -9.719 1.054 5.205 1.00 94.94 97 TYR A N 1
ATOM 698 C CA . TYR A 1 97 ? -8.941 1.203 6.427 1.00 94.94 97 TYR A CA 1
ATOM 699 C C . TYR A 1 97 ? -9.706 0.633 7.624 1.00 94.94 97 TYR A C 1
ATOM 701 O O . TYR A 1 97 ? -9.188 -0.229 8.324 1.00 94.94 97 TYR A O 1
ATOM 709 N N . ASN A 1 98 ? -10.961 1.029 7.832 1.00 93.44 98 ASN A N 1
ATOM 710 C CA . ASN A 1 98 ? -11.754 0.552 8.965 1.00 93.44 98 ASN A CA 1
ATOM 711 C C . ASN A 1 98 ? -11.858 -0.978 9.001 1.00 93.44 98 ASN A C 1
ATOM 713 O O . ASN A 1 98 ? -11.636 -1.571 10.056 1.00 93.44 98 ASN A O 1
ATOM 717 N N . ASP A 1 99 ? -12.098 -1.601 7.849 1.00 95.62 99 ASP A N 1
ATOM 718 C CA . ASP A 1 99 ? -12.290 -3.047 7.747 1.00 95.62 99 ASP A CA 1
ATOM 719 C C . ASP A 1 99 ? -10.979 -3.838 7.890 1.00 95.62 99 ASP A C 1
ATOM 721 O O . ASP A 1 99 ? -10.977 -4.934 8.453 1.00 95.62 99 ASP A O 1
ATOM 725 N N . TYR A 1 100 ? -9.854 -3.300 7.397 1.00 96.62 100 TYR A N 1
ATOM 726 C CA . TYR A 1 100 ? -8.623 -4.078 7.225 1.00 96.62 100 TYR A CA 1
ATOM 727 C C . TYR A 1 100 ? -7.385 -3.540 7.951 1.00 96.62 100 TYR A C 1
ATOM 729 O O . TYR A 1 100 ? -6.383 -4.254 7.955 1.00 96.62 100 TYR A O 1
ATOM 737 N N . HIS A 1 101 ? -7.408 -2.369 8.600 1.00 95.12 101 HIS A N 1
ATOM 738 C CA . HIS A 1 101 ? -6.208 -1.758 9.205 1.00 95.12 101 HIS A CA 1
ATOM 739 C C . HIS A 1 101 ? -5.496 -2.633 10.243 1.00 95.12 101 HIS A C 1
ATOM 741 O O . HIS A 1 101 ? -4.284 -2.526 10.410 1.00 95.12 101 HIS A O 1
ATOM 747 N N . MET A 1 102 ? -6.234 -3.527 10.906 1.00 95.25 102 MET A N 1
ATOM 748 C CA . MET A 1 102 ? -5.692 -4.476 11.885 1.00 95.25 102 MET A CA 1
ATOM 749 C C . MET A 1 102 ? -5.124 -5.756 11.254 1.00 95.25 102 MET A C 1
ATOM 751 O O . MET A 1 102 ? -4.547 -6.584 11.955 1.00 95.25 102 MET A O 1
ATOM 755 N N . SER A 1 103 ? -5.305 -5.961 9.948 1.00 96.12 103 SER A N 1
ATOM 756 C CA . SER A 1 103 ? -4.797 -7.147 9.259 1.00 96.12 103 SER A CA 1
ATOM 757 C C . SER A 1 103 ? -3.302 -7.017 8.971 1.00 96.12 103 SER A C 1
ATOM 759 O O . SER A 1 103 ? -2.826 -5.969 8.534 1.00 96.12 103 SER A O 1
ATOM 761 N N . GLU A 1 104 ? -2.554 -8.112 9.132 1.00 95.81 104 GLU A N 1
ATOM 762 C CA . GLU A 1 104 ? -1.121 -8.138 8.801 1.00 95.81 104 GLU A CA 1
ATOM 763 C C . GLU A 1 104 ? -0.874 -7.705 7.354 1.00 95.81 104 GLU A C 1
ATOM 765 O O . GLU A 1 104 ? 0.073 -6.980 7.062 1.00 95.81 104 GLU A O 1
ATOM 770 N N . ARG A 1 105 ? -1.770 -8.095 6.441 1.00 95.25 105 ARG A N 1
ATOM 771 C CA . ARG A 1 105 ? -1.671 -7.745 5.025 1.00 95.25 105 ARG A CA 1
ATOM 772 C C . ARG A 1 105 ? -1.799 -6.246 4.781 1.00 95.25 105 ARG A C 1
ATOM 774 O O . ARG A 1 105 ? -1.057 -5.712 3.963 1.00 95.25 105 ARG A O 1
ATOM 781 N N . TRP A 1 106 ? -2.691 -5.566 5.499 1.00 96.25 106 TRP A N 1
ATOM 782 C CA . TRP A 1 106 ? -2.799 -4.112 5.427 1.00 96.25 106 TRP A CA 1
ATOM 783 C C . TRP A 1 106 ? -1.527 -3.429 5.915 1.00 96.25 106 TRP A C 1
ATOM 785 O O . TRP A 1 106 ? -1.039 -2.515 5.257 1.00 96.25 106 TRP A O 1
ATOM 795 N N . VAL A 1 107 ? -0.949 -3.907 7.020 1.00 96.25 107 VAL A N 1
ATOM 796 C CA . VAL A 1 107 ? 0.320 -3.380 7.542 1.00 96.25 107 VAL A CA 1
ATOM 797 C C . VAL A 1 107 ? 1.438 -3.528 6.504 1.00 96.25 107 VAL A C 1
ATOM 799 O O . VAL A 1 107 ? 2.176 -2.574 6.267 1.00 96.25 107 VAL A O 1
ATOM 802 N N . GLN A 1 108 ? 1.525 -4.677 5.822 1.00 96.88 108 GLN A N 1
ATOM 803 C CA . GLN A 1 108 ? 2.491 -4.876 4.732 1.00 96.88 108 GLN A CA 1
ATOM 804 C C . GLN A 1 108 ? 2.230 -3.933 3.550 1.00 96.88 108 GLN A C 1
ATOM 806 O O . GLN A 1 108 ? 3.158 -3.330 3.018 1.00 96.88 108 GLN A O 1
ATOM 811 N N . MET A 1 109 ? 0.967 -3.755 3.152 1.00 96.94 109 MET A N 1
ATOM 812 C CA . MET A 1 109 ? 0.602 -2.805 2.097 1.00 96.94 109 MET A CA 1
ATOM 813 C C . MET A 1 109 ? 0.978 -1.371 2.468 1.00 96.94 109 MET A C 1
ATOM 815 O O . MET A 1 109 ? 1.552 -0.674 1.640 1.00 96.94 109 MET A O 1
ATOM 819 N N . GLN A 1 110 ? 0.721 -0.946 3.704 1.00 96.62 110 GLN A N 1
ATOM 820 C CA . GLN A 1 110 ? 1.089 0.381 4.183 1.00 96.62 110 GLN A CA 1
ATOM 821 C C . GLN A 1 110 ? 2.606 0.585 4.135 1.00 96.62 110 GLN A C 1
ATOM 823 O O . GLN A 1 110 ? 3.069 1.580 3.586 1.00 96.62 110 GLN A O 1
ATOM 828 N N . GLN A 1 111 ? 3.382 -0.372 4.646 1.00 96.75 111 GLN A N 1
ATOM 829 C CA . GLN A 1 111 ? 4.844 -0.286 4.661 1.00 96.75 111 GLN A CA 1
ATOM 830 C C . GLN A 1 111 ? 5.445 -0.276 3.249 1.00 96.75 111 GLN A C 1
ATOM 832 O O . GLN A 1 111 ? 6.374 0.487 2.984 1.00 96.75 111 GLN A O 1
ATOM 837 N N . ASN A 1 112 ? 4.900 -1.080 2.333 1.00 97.19 112 ASN A N 1
ATOM 838 C CA . ASN A 1 112 ? 5.475 -1.246 0.998 1.00 97.19 112 ASN A CA 1
ATOM 839 C C . ASN A 1 112 ? 4.985 -0.183 0.005 1.00 97.19 112 ASN A C 1
ATOM 841 O O . ASN A 1 112 ? 5.737 0.216 -0.885 1.00 97.19 112 ASN A O 1
ATOM 845 N N . CYS A 1 113 ? 3.730 0.261 0.118 1.00 97.06 113 CYS A N 1
ATOM 846 C CA . CYS A 1 113 ? 3.109 1.198 -0.820 1.00 97.06 113 CYS A CA 1
ATOM 847 C C . CYS A 1 113 ? 3.108 2.654 -0.345 1.00 97.06 113 CYS A C 1
ATOM 849 O O . CYS A 1 113 ? 3.010 3.546 -1.185 1.00 97.06 113 CYS A O 1
ATOM 851 N N . ASP A 1 114 ? 3.231 2.909 0.958 1.00 96.50 114 ASP A N 1
ATOM 852 C CA . ASP A 1 114 ? 3.316 4.260 1.518 1.00 96.50 114 ASP A CA 1
ATOM 853 C C . ASP A 1 114 ? 4.315 4.332 2.690 1.00 96.50 114 ASP A C 1
ATOM 855 O O . ASP A 1 114 ? 3.941 4.619 3.832 1.00 96.50 114 ASP A O 1
ATOM 859 N N . PRO A 1 115 ? 5.616 4.100 2.426 1.00 95.56 115 PRO A N 1
ATOM 860 C CA . PRO A 1 115 ? 6.653 4.156 3.462 1.00 95.56 115 PRO A CA 1
ATOM 861 C C . PRO A 1 115 ? 6.773 5.546 4.106 1.00 95.56 115 PRO A C 1
ATOM 863 O O . PRO A 1 115 ? 7.285 5.688 5.213 1.00 95.56 115 PRO A O 1
ATOM 866 N N . THR A 1 116 ? 6.305 6.577 3.404 1.00 95.38 116 THR A N 1
ATOM 867 C CA . THR A 1 116 ? 6.290 7.976 3.835 1.00 95.38 116 THR A CA 1
ATOM 868 C C . THR A 1 116 ? 5.058 8.365 4.646 1.00 95.38 116 THR A C 1
ATOM 870 O O . THR A 1 116 ? 5.023 9.480 5.157 1.00 95.38 116 THR A O 1
ATOM 873 N N . GLN A 1 117 ? 4.061 7.481 4.761 1.00 93.12 117 GLN A N 1
ATOM 874 C CA . GLN A 1 117 ? 2.796 7.739 5.458 1.00 93.12 117 GLN A CA 1
ATOM 875 C C . GLN A 1 117 ? 2.093 9.023 4.973 1.00 93.12 117 GLN A C 1
ATOM 877 O O . GLN A 1 117 ? 1.595 9.824 5.767 1.00 93.12 117 GLN A O 1
ATOM 882 N N . ILE A 1 118 ? 2.084 9.237 3.652 1.00 91.88 118 ILE A N 1
ATOM 883 C CA . ILE A 1 118 ? 1.410 10.375 3.010 1.00 91.88 118 ILE A CA 1
ATOM 884 C C . ILE A 1 118 ? -0.106 10.244 3.165 1.00 91.88 118 ILE A C 1
ATOM 886 O O . ILE A 1 118 ? -0.799 11.243 3.362 1.00 91.88 118 ILE A O 1
ATOM 890 N N . VAL A 1 119 ? -0.633 9.023 3.064 1.00 90.81 119 VAL A N 1
ATOM 891 C CA . VAL A 1 119 ? -2.057 8.759 3.240 1.00 90.81 119 VAL A CA 1
ATOM 892 C C . VAL A 1 119 ? -2.340 8.612 4.731 1.00 90.81 119 VAL A C 1
ATOM 894 O O . VAL A 1 119 ? -1.819 7.718 5.394 1.00 90.81 119 VAL A O 1
ATOM 897 N N . GLN A 1 120 ? -3.185 9.494 5.260 1.00 89.31 120 GLN A N 1
ATOM 898 C CA . GLN A 1 120 ? -3.667 9.431 6.637 1.00 89.31 120 GLN A CA 1
ATOM 899 C C . GLN A 1 120 ? -5.180 9.221 6.625 1.00 89.31 120 GLN A C 1
ATOM 901 O O . GLN A 1 120 ? -5.917 10.005 6.030 1.00 89.31 120 GLN A O 1
ATOM 906 N N . TRP A 1 121 ? -5.642 8.157 7.282 1.00 83.62 121 TRP A N 1
ATOM 907 C CA . TRP A 1 121 ? -7.061 7.792 7.386 1.00 83.62 121 TRP A CA 1
ATOM 908 C C . TRP A 1 121 ? -7.665 8.271 8.710 1.00 83.62 121 TRP A C 1
ATOM 910 O O . TRP A 1 121 ? -8.372 7.521 9.383 1.00 83.62 121 TRP A O 1
ATOM 920 N N . ASP A 1 122 ? -7.350 9.501 9.121 1.00 79.00 122 ASP A N 1
ATOM 921 C CA . ASP A 1 122 ? -7.947 10.068 10.328 1.00 79.00 122 ASP A CA 1
ATOM 922 C C . ASP A 1 122 ? -9.456 10.263 10.109 1.00 79.00 122 ASP A C 1
ATOM 924 O O . ASP A 1 122 ? -9.902 10.870 9.132 1.00 79.00 122 ASP A O 1
ATOM 928 N N . GLN A 1 123 ? -10.265 9.711 11.012 1.00 61.31 123 GLN A N 1
ATOM 929 C CA . GLN A 1 123 ? -11.720 9.687 10.878 1.00 61.31 123 GLN A CA 1
ATOM 930 C C . GLN A 1 123 ? -12.352 11.085 10.946 1.00 61.31 123 GLN A C 1
ATOM 932 O O . GLN A 1 123 ? -13.503 11.255 10.542 1.00 61.31 123 GLN A O 1
ATOM 937 N N . MET A 1 124 ? -11.615 12.096 11.419 1.00 53.41 124 MET A N 1
ATOM 938 C CA . MET A 1 124 ? -12.112 13.474 11.503 1.00 53.41 124 MET A CA 1
ATOM 939 C C . MET A 1 124 ? -12.056 14.239 10.173 1.00 53.41 124 MET A C 1
ATOM 941 O O . MET A 1 124 ? -12.722 15.265 10.032 1.00 53.41 124 MET A O 1
ATOM 945 N N . THR A 1 125 ? -11.338 13.738 9.167 1.00 52.66 125 THR A N 1
ATOM 946 C CA . THR A 1 125 ? -11.229 14.359 7.840 1.00 52.66 125 THR A CA 1
ATOM 947 C C . THR A 1 125 ? -11.948 13.531 6.777 1.00 52.66 125 THR A C 1
ATOM 949 O O . THR A 1 125 ? -11.411 13.209 5.725 1.00 52.66 125 THR A O 1
ATOM 952 N N . LEU A 1 126 ? -13.248 13.287 6.973 1.00 52.12 126 LEU A N 1
ATOM 953 C CA . LEU A 1 126 ? -14.161 12.876 5.889 1.00 52.12 126 LEU A CA 1
ATOM 954 C C . LEU A 1 126 ? -14.370 13.970 4.820 1.00 52.12 126 LEU A C 1
ATOM 956 O O . LEU A 1 126 ? -15.255 13.863 3.972 1.00 52.12 126 LEU A O 1
ATOM 960 N N . GLN A 1 127 ? -13.579 15.042 4.842 1.00 46.56 127 GLN A N 1
ATOM 961 C CA . GLN A 1 127 ? -13.565 16.020 3.771 1.00 46.56 127 GLN A CA 1
ATOM 962 C C . GLN A 1 127 ? -12.640 15.507 2.683 1.00 46.56 127 GLN A C 1
ATOM 964 O O . GLN A 1 127 ? -11.436 15.730 2.741 1.00 46.56 127 GLN A O 1
ATOM 969 N N . THR A 1 128 ? -13.240 14.787 1.732 1.00 50.28 128 THR A N 1
ATOM 970 C CA . THR A 1 128 ? -12.805 14.629 0.342 1.00 50.28 128 THR A CA 1
ATOM 971 C C . THR A 1 128 ? -11.401 15.166 0.115 1.00 50.28 128 THR A C 1
ATOM 973 O O . THR A 1 128 ? -11.234 16.346 -0.213 1.00 50.28 128 THR A O 1
ATOM 976 N N . THR A 1 129 ? -10.392 14.315 0.307 1.00 52.25 129 THR A N 1
ATOM 977 C CA . THR A 1 129 ? -9.026 14.616 -0.108 1.00 52.25 129 THR A CA 1
ATOM 978 C C . THR A 1 129 ? -9.072 14.815 -1.615 1.00 52.25 129 THR A C 1
ATOM 980 O O . THR A 1 129 ? -8.997 13.873 -2.399 1.00 52.25 129 THR A O 1
ATOM 983 N N . THR A 1 130 ? -9.302 16.060 -2.030 1.00 55.09 130 THR A N 1
ATOM 984 C CA . THR A 1 130 ? -9.209 16.483 -3.417 1.00 55.09 130 THR A CA 1
ATOM 985 C C . THR A 1 130 ? -7.750 16.305 -3.762 1.00 55.09 130 THR A C 1
ATOM 987 O O . THR A 1 130 ? -6.896 17.095 -3.359 1.00 55.09 130 THR A O 1
ATOM 990 N N . TYR A 1 131 ? -7.467 15.188 -4.417 1.00 53.53 131 TYR A N 1
ATOM 991 C CA . TYR A 1 131 ? -6.128 14.764 -4.750 1.00 53.53 131 TYR A CA 1
ATOM 992 C C . TYR A 1 131 ? -5.526 15.788 -5.716 1.00 53.53 131 TYR A C 1
ATOM 994 O O . TYR A 1 131 ? -5.791 15.775 -6.919 1.00 53.53 131 TYR A O 1
ATOM 1002 N N . ARG A 1 132 ? -4.730 16.726 -5.192 1.00 48.53 132 ARG A N 1
ATOM 1003 C CA . ARG A 1 132 ? -3.804 17.489 -6.024 1.00 48.53 132 ARG A CA 1
ATOM 1004 C C . ARG A 1 132 ? -2.644 16.558 -6.318 1.00 48.53 132 ARG A C 1
ATOM 1006 O O . ARG A 1 132 ? -1.747 16.411 -5.496 1.00 48.53 132 ARG A O 1
ATOM 1013 N N . TYR A 1 133 ? -2.692 15.928 -7.488 1.00 57.16 133 TYR A N 1
ATOM 1014 C CA . TYR A 1 133 ? -1.531 15.274 -8.071 1.00 57.16 133 TYR A CA 1
ATOM 1015 C C . TYR A 1 133 ? -0.385 16.288 -8.094 1.00 57.16 133 TYR A C 1
ATOM 1017 O O . TYR A 1 133 ? -0.412 17.254 -8.859 1.00 57.16 133 TYR A O 1
ATOM 1025 N N . VAL A 1 134 ? 0.590 16.103 -7.209 1.00 60.72 134 VAL A N 1
ATOM 1026 C CA . VAL A 1 134 ? 1.880 16.767 -7.331 1.00 60.72 134 VAL A CA 1
ATOM 1027 C C . VAL A 1 134 ? 2.694 15.809 -8.189 1.00 60.72 134 VAL A C 1
ATOM 1029 O O . VAL A 1 134 ? 3.063 14.747 -7.683 1.00 60.72 134 VAL A O 1
ATOM 1032 N N . PRO A 1 135 ? 2.911 16.089 -9.490 1.00 57.12 135 PRO A N 1
ATOM 1033 C CA . PRO A 1 135 ? 3.827 15.272 -10.269 1.00 57.12 135 PRO A CA 1
ATOM 1034 C C . PRO A 1 135 ? 5.131 15.207 -9.489 1.00 57.12 135 PRO A C 1
ATOM 1036 O O . PRO A 1 135 ? 5.617 16.245 -9.030 1.00 57.12 135 PRO A O 1
ATOM 1039 N N . ALA A 1 136 ? 5.668 13.999 -9.312 1.00 58.72 136 ALA A N 1
ATOM 1040 C CA . ALA A 1 136 ? 7.027 13.843 -8.837 1.00 58.72 136 ALA A CA 1
ATOM 1041 C C . ALA A 1 136 ? 7.891 14.679 -9.782 1.00 58.72 136 ALA A C 1
ATOM 1043 O O . ALA A 1 136 ? 8.086 14.317 -10.943 1.00 58.72 136 ALA A O 1
ATOM 1044 N N . VAL A 1 137 ? 8.309 15.858 -9.318 1.00 62.12 137 VAL A N 1
ATOM 1045 C CA . VAL A 1 137 ? 9.294 16.669 -10.011 1.00 62.12 137 VAL A CA 1
ATOM 1046 C C . VAL A 1 137 ? 10.506 15.772 -10.063 1.00 62.12 137 VAL A C 1
ATOM 1048 O O . VAL A 1 137 ? 11.131 15.512 -9.037 1.00 62.12 137 VAL A O 1
ATOM 1051 N N . GLY A 1 138 ? 10.726 15.173 -11.235 1.00 47.00 138 GLY A N 1
ATOM 1052 C CA . GLY A 1 138 ? 11.816 14.248 -11.440 1.00 47.00 138 GLY A CA 1
ATOM 1053 C C . GLY A 1 138 ? 13.052 14.927 -10.893 1.00 47.00 138 GLY A C 1
ATOM 1054 O O . GLY A 1 138 ? 13.428 15.999 -11.372 1.00 47.00 138 GLY A O 1
ATOM 1055 N N . SER A 1 139 ? 13.636 14.347 -9.844 1.00 56.28 139 SER A N 1
ATOM 1056 C CA . SER A 1 139 ? 14.994 14.669 -9.458 1.00 56.28 139 SER A CA 1
ATOM 1057 C C . SER A 1 139 ? 15.838 14.286 -10.660 1.00 56.28 139 SER A C 1
ATOM 1059 O O . SER A 1 139 ? 16.282 13.147 -10.793 1.00 56.28 139 SER A O 1
ATOM 1061 N N . ALA A 1 140 ? 15.995 15.242 -11.575 1.00 54.72 140 ALA A N 1
ATOM 1062 C CA . ALA A 1 140 ? 17.064 15.263 -12.533 1.00 54.72 140 ALA A CA 1
ATOM 1063 C C . ALA A 1 140 ? 18.319 15.187 -11.675 1.00 54.72 140 ALA A C 1
ATOM 1065 O O . ALA A 1 140 ? 18.757 16.163 -11.065 1.00 54.72 140 ALA A O 1
ATOM 1066 N N . SER A 1 141 ? 18.822 13.969 -11.536 1.00 52.38 141 SER A N 1
ATOM 1067 C CA . SER A 1 141 ? 20.132 13.681 -11.006 1.00 52.38 141 SER A CA 1
ATOM 1068 C C . SER A 1 141 ? 21.091 14.268 -12.030 1.00 52.38 141 SER A C 1
ATOM 1070 O O . SER A 1 141 ? 21.573 13.594 -12.935 1.00 52.38 141 SER A O 1
ATOM 1072 N N . SER A 1 142 ? 21.313 15.580 -11.925 1.00 59.41 142 SER A N 1
ATOM 1073 C CA . SER A 1 142 ? 22.482 16.229 -12.486 1.00 59.41 142 SER A CA 1
ATOM 1074 C C . SER A 1 142 ? 23.660 15.480 -11.894 1.00 59.41 142 SER A C 1
ATOM 1076 O O . SER A 1 142 ? 23.997 15.644 -10.722 1.00 59.41 142 SER A O 1
ATOM 1078 N N . GLY A 1 143 ? 24.193 14.557 -12.693 1.00 51.75 143 GLY A N 1
ATOM 1079 C CA . GLY A 1 143 ? 25.333 13.730 -12.366 1.00 51.75 143 GLY A CA 1
ATOM 1080 C C . GLY A 1 143 ? 26.550 14.617 -12.188 1.00 51.75 143 GLY A C 1
ATOM 1081 O O . GLY A 1 143 ? 27.366 14.761 -13.096 1.00 51.75 143 GLY A O 1
ATOM 1082 N N . SER A 1 144 ? 26.685 15.196 -11.001 1.00 54.47 144 SER A N 1
ATOM 1083 C CA . SER A 1 144 ? 27.959 15.659 -10.489 1.00 54.47 144 SER A CA 1
ATOM 1084 C C . SER A 1 144 ? 28.811 14.413 -10.322 1.00 54.47 144 SER A C 1
ATOM 1086 O O . SER A 1 144 ? 28.724 13.700 -9.324 1.00 54.47 144 SER A O 1
ATOM 1088 N N . ARG A 1 145 ? 29.595 14.106 -11.358 1.00 56.06 145 ARG A N 1
ATOM 1089 C CA . ARG A 1 145 ? 30.691 13.147 -11.287 1.00 56.06 145 ARG A CA 1
ATOM 1090 C C . ARG A 1 145 ? 31.663 13.685 -10.243 1.00 56.06 145 ARG A C 1
ATOM 1092 O O . ARG A 1 145 ? 32.541 14.480 -10.561 1.00 56.06 145 ARG A O 1
ATOM 1099 N N . VAL A 1 146 ? 31.479 13.287 -8.989 1.00 54.00 146 VAL A N 1
ATOM 1100 C CA . VAL A 1 146 ? 32.527 13.407 -7.984 1.00 54.00 146 VAL A CA 1
ATOM 1101 C C . VAL A 1 146 ? 33.615 12.455 -8.452 1.00 54.00 146 VAL A C 1
ATOM 1103 O O . VAL A 1 146 ? 33.474 11.236 -8.376 1.00 54.00 146 VAL A O 1
ATOM 1106 N N . ALA A 1 147 ? 34.656 13.025 -9.050 1.00 59.22 147 ALA A N 1
ATOM 1107 C CA . ALA A 1 147 ? 35.879 12.315 -9.352 1.00 59.22 147 ALA A CA 1
ATOM 1108 C C . ALA A 1 147 ? 36.426 11.791 -8.021 1.00 59.22 147 ALA A C 1
ATOM 1110 O O . ALA A 1 147 ? 36.936 12.559 -7.210 1.00 59.22 147 ALA A O 1
ATOM 1111 N N . VAL A 1 148 ? 36.251 10.496 -7.769 1.00 55.94 148 VAL A N 1
ATOM 1112 C CA . VAL A 1 148 ? 36.906 9.803 -6.662 1.00 55.94 148 VAL A CA 1
ATOM 1113 C C . VAL A 1 148 ? 38.340 9.545 -7.127 1.00 55.94 148 VAL A C 1
ATOM 1115 O O . VAL A 1 148 ? 38.525 8.756 -8.058 1.00 55.94 148 VAL A O 1
ATOM 1118 N N . PRO A 1 149 ? 39.366 10.214 -6.568 1.00 56.94 149 PRO A N 1
ATOM 1119 C CA . PRO A 1 149 ? 40.740 9.856 -6.872 1.00 56.94 149 PRO A CA 1
ATOM 1120 C C . PRO A 1 149 ? 40.985 8.428 -6.380 1.00 56.94 149 PRO A C 1
ATOM 1122 O O . PRO A 1 149 ? 40.726 8.093 -5.224 1.00 56.94 149 PRO A O 1
ATOM 1125 N N . GLY A 1 150 ? 4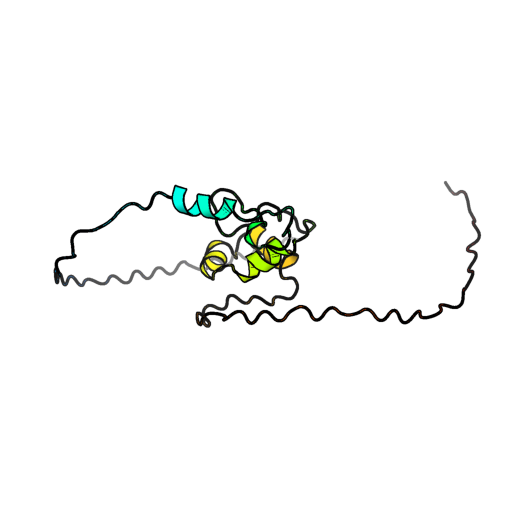1.436 7.581 -7.304 1.00 51.75 150 GLY A N 1
ATOM 1126 C CA . GLY A 1 150 ? 41.702 6.170 -7.077 1.00 51.75 150 GLY A CA 1
ATOM 1127 C C . GLY A 1 150 ? 42.706 5.951 -5.952 1.00 51.75 150 GLY A C 1
ATOM 1128 O O . GLY A 1 150 ? 43.901 6.181 -6.115 1.00 51.75 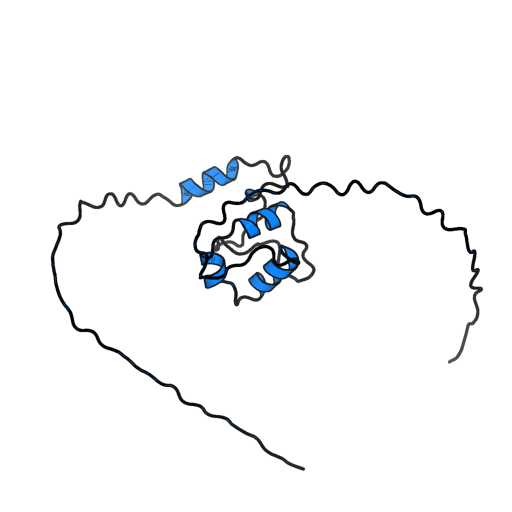150 GLY A O 1
ATOM 1129 N N . GLY A 1 151 ? 42.210 5.447 -4.827 1.00 51.00 151 GLY A N 1
ATOM 1130 C CA . GLY A 1 151 ? 43.012 4.756 -3.832 1.00 51.00 151 GLY A CA 1
ATOM 1131 C C . GLY A 1 151 ? 43.012 3.266 -4.146 1.00 51.00 151 GLY A C 1
ATOM 1132 O O . GLY A 1 151 ? 42.129 2.542 -3.694 1.00 51.00 151 GLY A O 1
ATOM 1133 N N . LEU A 1 152 ? 43.993 2.807 -4.927 1.00 53.78 152 LEU A N 1
ATOM 1134 C CA . LEU A 1 152 ? 44.376 1.396 -4.965 1.00 53.78 152 LEU A CA 1
ATOM 1135 C C . LEU A 1 152 ? 44.844 1.000 -3.555 1.00 53.78 152 LEU A C 1
ATOM 1137 O O . LEU A 1 152 ? 45.978 1.274 -3.175 1.00 53.78 152 LEU A O 1
ATOM 1141 N N . GLN A 1 153 ? 43.982 0.358 -2.773 1.00 58.34 153 GLN A N 1
ATOM 1142 C CA . GLN A 1 153 ? 44.408 -0.412 -1.606 1.00 58.34 153 GLN A CA 1
ATOM 1143 C C . GLN A 1 153 ? 44.367 -1.882 -2.008 1.00 58.34 153 GLN A C 1
ATOM 1145 O O . GLN A 1 153 ? 43.330 -2.543 -1.981 1.00 58.34 153 GLN A O 1
ATOM 1150 N N . ALA A 1 154 ? 45.525 -2.361 -2.458 1.00 57.12 154 ALA A N 1
ATOM 1151 C CA . ALA A 1 154 ? 45.814 -3.772 -2.603 1.00 57.12 154 ALA A CA 1
ATOM 1152 C C . ALA A 1 154 ? 45.790 -4.415 -1.208 1.00 57.12 154 ALA A C 1
ATOM 1154 O O . ALA A 1 154 ? 46.768 -4.328 -0.469 1.00 57.12 154 ALA A O 1
ATOM 1155 N N . VAL A 1 155 ? 44.679 -5.054 -0.834 1.00 60.12 155 VAL A N 1
ATOM 1156 C CA . VAL A 1 155 ? 44.677 -5.947 0.329 1.00 60.12 155 VAL A CA 1
ATOM 1157 C C . VAL A 1 155 ? 45.151 -7.309 -0.151 1.00 60.12 155 VAL A C 1
ATOM 1159 O O . VAL A 1 155 ? 44.419 -8.100 -0.743 1.00 60.12 155 VAL A O 1
ATOM 1162 N N . VAL A 1 156 ? 46.450 -7.494 0.046 1.00 59.34 156 VAL A N 1
ATOM 1163 C CA . VAL A 1 156 ? 47.201 -8.723 -0.155 1.00 59.34 156 VAL A CA 1
ATOM 1164 C C . VAL A 1 156 ? 46.607 -9.840 0.702 1.00 59.34 156 VAL A C 1
ATOM 1166 O O . VAL A 1 156 ? 46.304 -9.668 1.881 1.00 59.34 156 VAL A O 1
ATOM 1169 N N . ALA A 1 157 ? 46.458 -10.993 0.061 1.00 65.44 157 ALA A N 1
ATOM 1170 C CA . ALA A 1 157 ? 46.118 -12.270 0.652 1.00 65.44 157 ALA A CA 1
ATOM 1171 C C . ALA A 1 157 ? 47.153 -12.729 1.690 1.00 65.44 157 ALA A C 1
ATOM 1173 O O . ALA A 1 157 ? 48.340 -12.718 1.400 1.00 65.44 157 ALA A O 1
ATOM 1174 N N . THR A 1 158 ? 46.685 -13.222 2.835 1.00 54.41 158 THR A N 1
ATOM 1175 C CA . THR A 1 158 ? 47.351 -14.166 3.765 1.00 54.41 158 THR A CA 1
ATOM 1176 C C . THR A 1 158 ? 46.303 -14.459 4.846 1.00 54.41 158 THR A C 1
ATOM 1178 O O . THR A 1 158 ? 45.630 -13.530 5.269 1.00 54.41 158 THR A O 1
ATOM 1181 N N . LEU A 1 159 ? 46.025 -15.653 5.358 1.00 59.53 159 LEU A N 1
ATOM 1182 C CA . LEU A 1 159 ? 46.741 -16.918 5.492 1.00 59.53 159 LEU A CA 1
ATOM 1183 C C . LEU A 1 159 ? 45.615 -17.910 5.890 1.00 59.53 159 LEU A C 1
ATOM 1185 O O . LEU A 1 159 ? 44.825 -17.605 6.778 1.00 59.53 159 LEU A O 1
ATOM 1189 N N . ALA A 1 160 ? 45.293 -18.947 5.121 1.00 63.00 160 ALA A N 1
ATOM 1190 C CA . ALA A 1 160 ? 45.862 -20.286 5.262 1.00 63.00 160 ALA A CA 1
ATOM 1191 C C . ALA A 1 160 ? 46.061 -20.744 6.725 1.00 63.00 160 ALA A C 1
ATOM 1193 O O . ALA A 1 160 ? 46.920 -20.221 7.425 1.00 63.00 160 ALA A O 1
ATOM 1194 N N . LEU A 1 161 ? 45.319 -21.803 7.076 1.00 65.31 161 LEU A N 1
ATOM 1195 C CA . LEU A 1 161 ? 45.492 -22.718 8.209 1.00 65.31 161 LEU A CA 1
ATOM 1196 C C . LEU A 1 161 ? 45.388 -22.135 9.623 1.00 65.31 161 LEU A C 1
ATOM 1198 O O . LEU A 1 161 ? 46.280 -21.432 10.075 1.00 65.31 161 LEU A O 1
ATOM 1202 N N . LEU A 1 162 ? 44.393 -22.619 10.370 1.00 58.50 162 LEU A N 1
ATOM 1203 C CA . LEU A 1 162 ? 44.618 -23.313 11.643 1.00 58.50 162 LEU A CA 1
ATOM 1204 C C . LEU A 1 162 ? 43.348 -24.094 12.027 1.00 58.50 162 LEU A C 1
ATOM 1206 O O . LEU A 1 162 ? 42.346 -23.487 12.387 1.00 58.50 162 LEU A O 1
ATOM 1210 N N . LEU A 1 163 ? 43.494 -25.425 11.954 1.00 53.66 163 LEU A N 1
ATOM 1211 C CA . LEU A 1 163 ? 42.839 -26.474 12.757 1.00 53.66 163 LEU A CA 1
ATOM 1212 C C . LEU A 1 163 ? 41.318 -26.648 12.638 1.00 53.66 163 LEU A C 1
ATOM 1214 O O . LEU A 1 163 ? 40.559 -25.896 13.281 1.00 53.66 163 LEU A O 1
#

Radius of gyration: 28.2 Å; chains: 1; bounding box: 93×44×66 Å

Foldseek 3Di:
DDDDDDDDDDDDDDDDDDDDDDDDPPPPDDPDPPPVPDPVVVVVVLPPDDCVVCVLALSVFDADPPDPQFTPQQDDLPRAADNSLLVVNLVDDLVSCVVDVPPPRVVSSCCRNPVPPPDDSPVVCPPPPPDPPPPPPPPPCPPPPPPDPDDPPPPDDDDDDDD

Sequence (163 aa):
RAIQAALVVLAAASSAAATPGLNASEVAAPPSLRAAVAPEAVERQLQTVNCGEDAENMLCCRLEPGTTCLFRDVRRALDGCTIACQRRWQALGVQCYNDYHMSERWVQMQQNCDPTQIVQWDQMTLQTTTYRYVPAVGSASSGSRVAVPGGLQAVVATLALLL

pLDDT: mean 73.26, std 19.65, range [46.56, 97.5]

Organism: NCBI:txid141414

Secondary structure (DSSP, 8-state):
----------------------------PPP-------THHHHGGGGG--TTT-TT-GGGSPBPTT-SSSBSS--STTSPPPHHHHHHHHT--HHHHHHHTTSHHHHHHHHHH-TT------TT--S------------------------------------